Protein AF-A0A2D6U4U5-F1 (afdb_monomer_lite)

Secondary structure (DSSP, 8-state):
-HHHHHHHHHTS--HHHHHHHHHHHHHHHHHHHHHHHHHHHT--HHHHHHHHHHHHHHHHHHHHHHHHHHHHHTS------

Radius of gyration: 16.89 Å; chains: 1; bounding box: 34×16×49 Å

Structure (mmCIF, N/CA/C/O backbone):
data_AF-A0A2D6U4U5-F1
#
_entry.id   AF-A0A2D6U4U5-F1
#
loop_
_atom_site.group_PDB
_atom_site.id
_atom_site.type_symbol
_atom_site.label_atom_id
_atom_site.label_alt_id
_atom_site.label_comp_id
_atom_site.label_asym_id
_atom_site.label_entity_id
_atom_site.label_seq_id
_atom_site.pdbx_PDB_ins_code
_atom_site.Cartn_x
_atom_site.Cartn_y
_atom_site.Cartn_z
_atom_site.occupancy
_atom_site.B_iso_or_equiv
_atom_site.auth_seq_id
_atom_site.auth_comp_id
_atom_site.auth_asym_id
_atom_site.auth_atom_id
_atom_site.pdbx_PDB_model_num
ATOM 1 N N . ALA A 1 1 ? 10.575 12.325 -8.436 1.00 53.50 1 ALA A N 1
ATOM 2 C CA . ALA A 1 1 ? 10.297 11.007 -9.044 1.00 53.50 1 ALA A CA 1
ATOM 3 C C . ALA A 1 1 ? 11.558 10.444 -9.718 1.00 53.50 1 ALA A C 1
ATOM 5 O O . ALA A 1 1 ? 11.517 10.047 -10.874 1.00 53.50 1 ALA A O 1
ATOM 6 N N . GLU A 1 2 ? 12.686 10.376 -8.999 1.00 57.34 2 GLU A N 1
ATOM 7 C CA . GLU A 1 2 ? 13.979 9.977 -9.588 1.00 57.34 2 GLU A CA 1
ATOM 8 C C . GLU A 1 2 ? 14.048 8.495 -9.973 1.00 57.34 2 GLU A C 1
ATOM 10 O O . GLU A 1 2 ? 14.694 8.150 -10.954 1.00 57.34 2 GLU A O 1
ATOM 15 N N . GLY A 1 3 ? 13.359 7.605 -9.249 1.00 56.16 3 GLY A N 1
ATOM 16 C CA . GLY A 1 3 ? 13.366 6.169 -9.560 1.00 56.16 3 GLY A CA 1
ATOM 17 C C . GLY A 1 3 ? 12.701 5.830 -10.900 1.00 56.16 3 GLY A C 1
ATOM 18 O O . GLY A 1 3 ? 13.177 4.953 -11.622 1.00 56.16 3 GLY A O 1
ATOM 19 N N . LEU A 1 4 ? 11.641 6.565 -11.260 1.00 58.53 4 LEU A N 1
ATOM 20 C CA . LEU A 1 4 ? 10.957 6.418 -12.546 1.00 58.53 4 LEU A CA 1
ATOM 21 C C . LEU A 1 4 ? 11.818 6.970 -13.691 1.00 58.53 4 LEU A C 1
ATOM 23 O O . LEU A 1 4 ? 11.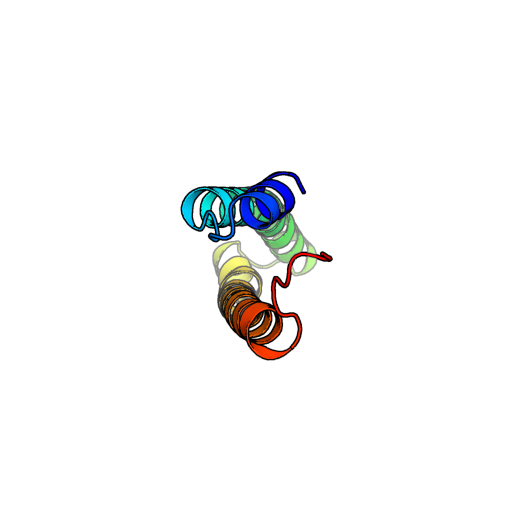936 6.316 -14.722 1.00 58.53 4 LEU A O 1
ATOM 27 N N . ASP A 1 5 ? 12.467 8.122 -13.488 1.00 58.16 5 ASP A N 1
ATOM 28 C CA . ASP A 1 5 ? 13.382 8.710 -14.475 1.00 58.16 5 ASP A CA 1
ATOM 29 C C . ASP A 1 5 ? 14.649 7.864 -14.667 1.00 58.16 5 ASP A C 1
ATOM 31 O O . ASP A 1 5 ? 15.067 7.624 -15.794 1.00 58.16 5 ASP A O 1
ATOM 35 N N . ARG A 1 6 ? 15.217 7.307 -13.591 1.00 64.50 6 ARG A N 1
ATOM 36 C CA . ARG A 1 6 ? 16.366 6.393 -13.669 1.00 64.50 6 ARG A CA 1
ATOM 37 C C . ARG A 1 6 ? 16.028 5.107 -14.422 1.00 64.50 6 ARG A C 1
ATOM 39 O O . ARG A 1 6 ? 16.807 4.665 -15.261 1.00 64.50 6 ARG A O 1
ATOM 46 N N . SER A 1 7 ? 14.858 4.530 -14.148 1.00 60.12 7 SER A N 1
ATOM 47 C CA . SER A 1 7 ? 14.356 3.352 -14.871 1.00 60.12 7 SER A CA 1
ATOM 48 C C . SER A 1 7 ? 14.094 3.661 -16.350 1.00 60.12 7 SER A C 1
ATOM 50 O O . SER A 1 7 ? 14.330 2.818 -17.213 1.00 60.12 7 SER A O 1
ATOM 52 N N . ARG A 1 8 ? 13.658 4.893 -16.653 1.00 59.94 8 ARG A N 1
ATOM 53 C CA . ARG A 1 8 ? 13.435 5.388 -18.017 1.00 59.94 8 ARG A CA 1
ATOM 54 C C . ARG A 1 8 ? 14.738 5.505 -18.811 1.00 59.94 8 ARG A C 1
ATOM 56 O O . ARG A 1 8 ? 14.768 5.084 -19.963 1.00 59.94 8 ARG A O 1
ATOM 63 N N . THR A 1 9 ? 15.811 6.014 -18.208 1.00 61.09 9 THR A N 1
ATOM 64 C CA . THR A 1 9 ? 17.124 6.138 -18.872 1.00 61.09 9 THR A CA 1
ATOM 65 C C . THR A 1 9 ? 17.824 4.786 -19.048 1.00 61.09 9 THR A C 1
ATOM 67 O O . THR A 1 9 ? 18.567 4.602 -20.005 1.00 61.09 9 THR A O 1
ATOM 70 N N . ALA A 1 10 ? 17.581 3.823 -18.152 1.00 63.59 10 ALA A N 1
ATOM 71 C CA . ALA A 1 10 ? 18.210 2.499 -18.193 1.00 63.59 10 ALA A CA 1
ATOM 72 C C . ALA A 1 10 ? 17.478 1.468 -19.077 1.00 63.59 10 ALA A C 1
ATOM 74 O O . ALA A 1 10 ? 18.005 0.379 -19.299 1.00 63.59 10 ALA A O 1
ATOM 75 N N . GLY A 1 11 ? 16.258 1.765 -19.544 1.00 60.75 11 GLY A N 1
ATOM 76 C CA . GLY A 1 11 ? 15.439 0.840 -20.343 1.00 60.75 11 GLY A CA 1
ATOM 77 C C . GLY A 1 11 ? 14.911 -0.382 -19.575 1.00 60.75 11 GLY A C 1
ATOM 78 O O . GLY A 1 11 ? 14.301 -1.266 -20.173 1.00 60.75 11 GLY A O 1
ATOM 79 N N . VAL A 1 12 ? 15.125 -0.442 -18.255 1.00 62.50 12 VAL A N 1
ATOM 80 C CA . VAL A 1 12 ? 14.688 -1.531 -17.370 1.00 62.50 12 VAL A CA 1
ATOM 81 C C . VAL A 1 12 ? 14.073 -0.929 -16.110 1.00 62.50 12 VAL A C 1
ATOM 83 O O . VAL A 1 12 ? 14.658 -0.048 -15.480 1.00 62.50 12 VAL A O 1
ATOM 86 N N . ALA A 1 13 ? 12.892 -1.418 -15.727 1.00 64.94 13 ALA A N 1
ATOM 87 C CA . ALA A 1 13 ? 12.221 -1.001 -14.501 1.00 64.94 13 ALA A CA 1
ATOM 88 C C . ALA A 1 13 ? 13.011 -1.445 -13.257 1.00 64.94 13 ALA A C 1
ATOM 90 O O . ALA A 1 13 ? 13.196 -2.644 -13.030 1.00 64.94 13 ALA A O 1
ATOM 91 N N . ASP A 1 14 ? 13.432 -0.497 -12.414 1.00 73.44 14 ASP A N 1
ATOM 92 C CA . ASP A 1 14 ? 14.030 -0.792 -11.108 1.00 73.44 14 ASP A CA 1
ATOM 93 C C . ASP A 1 14 ? 12.938 -1.122 -10.080 1.00 73.44 14 ASP A C 1
ATOM 95 O O . ASP A 1 14 ? 12.591 -0.338 -9.190 1.00 73.44 14 ASP A O 1
ATOM 99 N N . LEU A 1 15 ? 12.377 -2.324 -10.234 1.00 74.44 15 LEU A N 1
ATOM 100 C CA . LEU A 1 15 ? 11.277 -2.837 -9.418 1.00 74.44 15 LEU A CA 1
ATOM 101 C C . LEU A 1 15 ? 11.601 -2.818 -7.919 1.00 74.44 15 LEU A C 1
ATOM 103 O O . LEU A 1 15 ? 10.715 -2.557 -7.111 1.00 74.44 15 LEU A O 1
ATOM 107 N N . LYS A 1 16 ? 12.862 -3.052 -7.529 1.00 78.56 16 LYS A N 1
ATOM 108 C CA . LYS A 1 16 ? 13.264 -3.068 -6.114 1.00 78.56 16 LYS A CA 1
ATOM 109 C C . LYS A 1 16 ? 13.145 -1.681 -5.494 1.00 78.56 16 LYS A C 1
ATOM 111 O O . LYS A 1 16 ? 12.507 -1.534 -4.453 1.00 78.56 16 LYS A O 1
ATOM 116 N N . ALA A 1 17 ? 13.728 -0.668 -6.135 1.00 80.50 17 ALA A N 1
ATOM 117 C CA . ALA A 1 17 ? 13.646 0.705 -5.647 1.00 80.50 17 ALA A CA 1
ATOM 118 C C . ALA A 1 17 ? 12.196 1.215 -5.642 1.00 80.50 17 ALA A C 1
ATOM 120 O O . ALA A 1 17 ? 11.783 1.904 -4.711 1.00 80.50 17 ALA A O 1
ATOM 121 N N . GLN A 1 18 ? 11.413 0.837 -6.654 1.00 77.25 18 GLN A N 1
ATOM 122 C CA . GLN A 1 18 ? 10.019 1.241 -6.798 1.00 77.25 18 GLN A CA 1
ATOM 123 C C . GLN A 1 18 ? 9.116 0.628 -5.719 1.00 77.25 18 GLN A C 1
ATOM 125 O O . GLN A 1 18 ? 8.356 1.361 -5.092 1.00 77.25 18 GLN A O 1
ATOM 130 N N . ILE A 1 19 ? 9.263 -0.669 -5.424 1.00 81.81 19 ILE A N 1
ATOM 131 C CA . ILE A 1 19 ? 8.542 -1.335 -4.327 1.00 81.81 19 ILE A CA 1
ATOM 132 C C . ILE A 1 19 ? 8.887 -0.686 -2.983 1.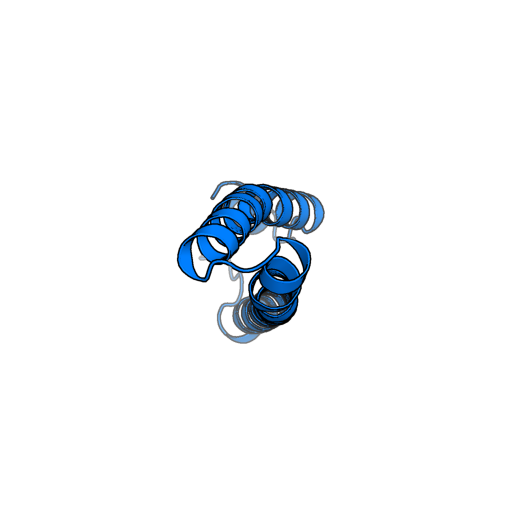00 81.81 19 ILE A C 1
ATOM 134 O O . ILE A 1 19 ? 7.985 -0.342 -2.227 1.00 81.81 19 ILE A O 1
ATOM 138 N N . VAL A 1 20 ? 10.174 -0.462 -2.692 1.00 86.25 20 VAL A N 1
ATOM 139 C CA . VAL A 1 20 ? 10.596 0.174 -1.431 1.00 86.25 20 VAL A CA 1
ATOM 140 C C . VAL A 1 20 ? 10.024 1.586 -1.309 1.00 86.25 20 VAL A C 1
ATOM 142 O O . VAL A 1 20 ? 9.480 1.943 -0.266 1.00 86.25 20 VAL A O 1
ATOM 145 N N . CYS A 1 21 ? 10.102 2.379 -2.379 1.00 85.69 21 CYS A N 1
ATOM 146 C CA . CYS A 1 21 ? 9.556 3.731 -2.414 1.00 85.69 21 CYS A CA 1
ATOM 147 C C . CYS A 1 21 ? 8.042 3.738 -2.164 1.00 85.69 21 CYS A C 1
ATOM 149 O O . CYS A 1 21 ? 7.565 4.522 -1.346 1.00 85.69 21 CYS A O 1
ATOM 151 N N . TRP A 1 22 ? 7.296 2.849 -2.818 1.00 84.88 22 TRP A N 1
ATOM 152 C CA . TRP A 1 22 ? 5.849 2.748 -2.652 1.00 84.88 22 TRP A CA 1
ATOM 153 C C . TRP A 1 22 ? 5.452 2.300 -1.253 1.00 84.88 22 TRP A C 1
ATOM 155 O O . TRP A 1 22 ? 4.606 2.942 -0.636 1.00 84.88 22 TRP A O 1
ATOM 165 N N . THR A 1 23 ? 6.097 1.267 -0.712 1.00 85.75 23 THR A N 1
ATOM 166 C CA . THR A 1 23 ? 5.821 0.801 0.650 1.00 85.75 23 THR A CA 1
ATOM 167 C C . THR A 1 23 ? 6.086 1.903 1.673 1.00 85.75 23 THR A C 1
ATOM 169 O O . THR A 1 23 ? 5.239 2.166 2.523 1.00 85.75 23 THR A O 1
ATOM 172 N N . LEU A 1 24 ? 7.219 2.605 1.566 1.00 89.50 24 LEU A N 1
ATOM 173 C CA . LEU A 1 24 ? 7.546 3.707 2.473 1.00 89.50 24 LEU A CA 1
ATOM 174 C C . LEU A 1 24 ? 6.585 4.892 2.333 1.00 89.50 24 LEU A C 1
ATOM 176 O O . LEU A 1 24 ? 6.226 5.497 3.338 1.00 89.50 24 LEU A O 1
ATOM 180 N N . ALA A 1 25 ? 6.144 5.211 1.115 1.00 88.31 25 ALA A N 1
ATOM 181 C CA . ALA A 1 25 ? 5.183 6.286 0.878 1.00 88.31 25 ALA A CA 1
ATOM 182 C C . ALA A 1 25 ? 3.780 5.961 1.421 1.00 88.31 25 ALA A C 1
ATOM 184 O O . ALA A 1 25 ? 3.060 6.867 1.835 1.00 88.31 25 ALA A O 1
ATOM 185 N N . MET A 1 26 ? 3.396 4.683 1.443 1.00 89.06 26 MET A N 1
ATOM 186 C CA . MET A 1 26 ? 2.097 4.232 1.948 1.00 89.06 26 MET A CA 1
ATOM 187 C C . MET A 1 26 ? 2.010 4.228 3.481 1.00 89.06 26 MET A C 1
ATOM 189 O O . MET A 1 26 ? 0.940 4.488 4.029 1.00 89.06 26 MET A O 1
ATOM 193 N N . LEU A 1 27 ? 3.117 3.971 4.187 1.00 90.69 27 LEU A N 1
ATOM 194 C CA . LEU A 1 27 ? 3.123 3.843 5.652 1.00 90.69 27 LEU A CA 1
ATOM 195 C C . LEU A 1 27 ? 2.524 5.061 6.388 1.00 90.69 27 LEU A C 1
ATOM 197 O O . LEU A 1 27 ? 1.629 4.852 7.208 1.00 90.69 27 LEU A O 1
ATOM 201 N N . PRO A 1 28 ? 2.918 6.322 6.109 1.00 93.38 28 PRO A N 1
ATOM 202 C CA . PRO A 1 28 ? 2.315 7.480 6.770 1.00 93.38 28 PRO A CA 1
ATOM 203 C C . PRO A 1 28 ? 0.816 7.607 6.495 1.00 93.38 28 PRO A C 1
ATOM 205 O O . PRO A 1 28 ? 0.059 7.963 7.394 1.00 93.38 28 PRO A O 1
ATOM 208 N N . VAL A 1 29 ? 0.383 7.291 5.269 1.00 93.06 29 VAL A N 1
ATOM 209 C CA . VAL A 1 29 ? -1.024 7.377 4.857 1.00 93.06 29 VAL A CA 1
ATOM 210 C C . VAL A 1 29 ? -1.868 6.378 5.641 1.00 93.06 29 VAL A C 1
ATOM 212 O O . VAL A 1 29 ? -2.893 6.763 6.196 1.00 93.06 29 VAL A O 1
ATOM 215 N N . TYR A 1 30 ? -1.418 5.126 5.753 1.00 94.19 30 TYR A N 1
ATOM 216 C CA . TYR A 1 30 ? -2.141 4.106 6.509 1.00 94.19 30 TYR A CA 1
ATOM 217 C C . TYR A 1 30 ? -2.138 4.374 8.010 1.00 94.19 30 TYR A C 1
ATOM 219 O O . TYR A 1 30 ? -3.179 4.237 8.644 1.00 94.19 30 TYR A O 1
ATOM 227 N N . LEU A 1 31 ? -1.013 4.804 8.585 1.00 93.88 31 LEU A N 1
ATOM 228 C CA . LEU A 1 31 ? -0.929 5.084 10.020 1.00 93.88 31 LEU A CA 1
ATOM 229 C C . LEU A 1 31 ? -1.824 6.263 10.421 1.00 93.88 31 LEU A C 1
ATOM 231 O O . LEU A 1 31 ? -2.642 6.137 11.330 1.00 93.88 31 LEU A O 1
ATOM 235 N N . ILE A 1 32 ? -1.704 7.394 9.720 1.00 96.62 32 ILE A N 1
ATOM 236 C CA . ILE A 1 32 ? -2.490 8.596 10.022 1.00 96.62 32 ILE A CA 1
ATOM 237 C C . ILE A 1 32 ? -3.958 8.375 9.649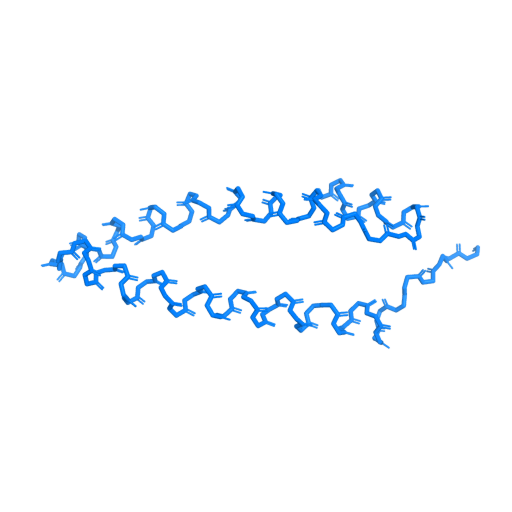 1.00 96.62 32 ILE A C 1
ATOM 239 O O . ILE A 1 32 ? -4.841 8.733 10.422 1.00 96.62 32 ILE A O 1
ATOM 243 N N . GLY A 1 33 ? -4.228 7.751 8.500 1.00 95.38 33 GLY A N 1
ATOM 244 C CA . GLY A 1 33 ? -5.584 7.477 8.030 1.00 95.38 33 GLY A CA 1
ATOM 245 C C . GLY A 1 33 ? -6.352 6.530 8.947 1.00 95.38 33 GLY A C 1
ATOM 246 O O . GLY A 1 33 ? -7.502 6.808 9.269 1.00 95.38 33 GLY A O 1
ATOM 247 N N . THR A 1 34 ? -5.714 5.458 9.428 1.00 96.19 34 THR A N 1
ATOM 248 C CA . THR A 1 34 ? -6.350 4.509 10.360 1.00 96.19 34 THR A CA 1
ATOM 249 C C . THR A 1 34 ? -6.618 5.164 11.709 1.00 96.19 34 THR A C 1
ATOM 251 O O . THR A 1 34 ? -7.721 5.038 12.234 1.00 96.19 34 THR A O 1
ATOM 254 N N . ALA A 1 35 ? -5.653 5.924 12.242 1.00 96.38 35 ALA A N 1
ATOM 255 C CA . ALA A 1 35 ? -5.841 6.644 13.498 1.00 96.38 35 ALA A CA 1
ATOM 256 C C . ALA A 1 35 ? -6.961 7.690 13.398 1.00 96.38 35 ALA A C 1
ATOM 258 O O . ALA A 1 35 ? -7.808 7.784 14.283 1.00 96.38 35 ALA A O 1
ATOM 259 N N . TRP A 1 36 ? -7.000 8.434 12.291 1.00 97.50 36 TRP A N 1
ATOM 260 C CA . TRP A 1 36 ? -8.063 9.392 12.006 1.00 97.50 36 TRP A CA 1
ATOM 261 C C . TRP A 1 36 ? -9.431 8.718 11.890 1.00 97.50 36 TRP A C 1
ATOM 263 O O . TRP A 1 36 ? -10.412 9.235 12.420 1.00 97.50 36 TRP A O 1
ATOM 273 N N . LEU A 1 37 ? -9.512 7.575 11.204 1.00 96.56 37 LEU A N 1
ATOM 274 C CA . LEU A 1 37 ? -10.756 6.835 11.015 1.00 96.56 37 LEU A CA 1
ATOM 275 C C . LEU A 1 37 ? -11.294 6.297 12.346 1.00 96.56 37 LEU A C 1
ATOM 277 O O . LEU A 1 37 ? -12.482 6.460 12.623 1.00 96.56 37 LEU A O 1
ATOM 281 N N . ALA A 1 38 ? -10.418 5.716 13.172 1.00 97.31 38 ALA A N 1
ATOM 282 C CA . ALA A 1 38 ? -10.753 5.244 14.512 1.00 97.31 38 ALA A CA 1
ATOM 283 C C . ALA A 1 38 ? -11.331 6.375 15.375 1.00 97.31 38 ALA A C 1
ATOM 285 O O . ALA A 1 38 ? -12.428 6.236 15.911 1.00 97.31 38 ALA A O 1
ATOM 286 N N . GLU A 1 39 ? -10.646 7.522 15.425 1.00 96.81 39 GLU A N 1
ATOM 287 C CA . GLU A 1 39 ? -11.094 8.694 16.187 1.00 96.81 39 GLU A CA 1
ATOM 288 C C . GLU A 1 39 ? -12.414 9.263 15.642 1.00 96.81 39 GLU A C 1
ATOM 290 O O . GLU A 1 39 ? -13.345 9.533 16.396 1.00 96.81 39 GLU A O 1
ATOM 295 N N . SER A 1 40 ? -12.531 9.403 14.319 1.00 97.00 40 SER A N 1
ATOM 296 C CA . SER A 1 40 ? -13.688 10.046 13.678 1.00 97.00 40 SER A CA 1
ATOM 297 C C . SER A 1 40 ? -14.977 9.240 13.815 1.00 97.00 40 SER A C 1
ATOM 299 O O . SER A 1 40 ? -16.055 9.822 13.929 1.00 97.00 40 SER A O 1
ATOM 301 N N . TYR A 1 41 ? -14.880 7.911 13.774 1.00 96.00 41 TYR A N 1
ATOM 302 C CA . TYR A 1 41 ? -16.032 7.016 13.888 1.00 96.00 41 TYR A CA 1
ATOM 303 C C . TYR A 1 41 ? -16.202 6.430 15.296 1.00 96.00 41 TYR A C 1
ATOM 305 O O . TYR A 1 41 ? -17.177 5.718 15.534 1.00 96.00 41 TYR A O 1
ATOM 313 N N . GLY A 1 42 ? -15.293 6.736 16.230 1.00 95.88 42 GLY A N 1
ATOM 314 C CA . GLY A 1 42 ? -15.316 6.213 17.598 1.00 95.88 42 GLY A CA 1
ATOM 315 C C . GLY A 1 42 ? -15.188 4.689 17.665 1.00 95.88 42 GLY A C 1
ATOM 316 O O . GLY A 1 42 ? -15.765 4.063 18.553 1.00 95.88 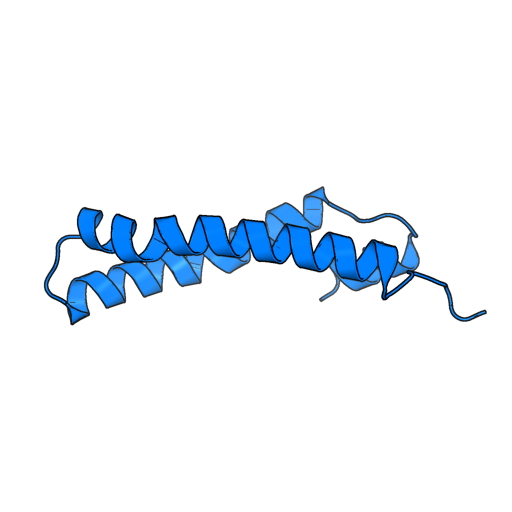42 GLY A O 1
ATOM 317 N N . VAL A 1 43 ? -14.489 4.090 16.698 1.00 96.00 43 VAL A N 1
ATOM 318 C CA . VAL A 1 43 ? -14.298 2.637 16.585 1.00 96.00 43 VAL A CA 1
ATOM 319 C C . VAL A 1 43 ? -12.909 2.246 17.078 1.00 96.00 43 VAL A C 1
ATOM 321 O O . VAL A 1 43 ? -12.006 3.080 17.156 1.00 96.00 43 VAL A O 1
ATOM 324 N N . ASP A 1 44 ? -12.721 0.972 17.416 1.00 95.44 44 ASP A N 1
ATOM 325 C CA . ASP A 1 44 ? -11.393 0.490 17.782 1.00 95.44 44 ASP A CA 1
ATOM 326 C C . ASP A 1 44 ? -10.428 0.476 16.576 1.00 95.44 44 ASP A C 1
ATOM 328 O O . ASP A 1 44 ? -10.816 0.576 15.407 1.00 95.44 44 ASP A O 1
ATOM 332 N N . MET A 1 45 ? -9.132 0.357 16.870 1.00 93.38 45 MET A N 1
ATOM 333 C CA . MET A 1 45 ? -8.087 0.353 15.843 1.00 93.38 45 MET A CA 1
ATOM 334 C C . MET A 1 45 ? -8.123 -0.891 14.945 1.00 93.38 45 MET A C 1
ATOM 336 O O . MET A 1 45 ? -7.640 -0.817 13.818 1.00 93.38 45 MET A O 1
ATOM 340 N N . ALA A 1 46 ? -8.671 -2.018 15.410 1.00 94.94 46 ALA A N 1
ATOM 341 C CA . ALA A 1 46 ? -8.763 -3.240 14.612 1.00 94.94 46 ALA A CA 1
ATOM 342 C C . ALA A 1 46 ? -9.843 -3.093 13.530 1.00 94.94 46 ALA A C 1
ATOM 344 O O . ALA A 1 46 ? -9.578 -3.311 12.353 1.00 94.94 46 ALA A O 1
ATOM 345 N N . GLN A 1 47 ? -11.017 -2.594 13.902 1.00 95.50 47 GLN A N 1
ATOM 346 C CA . GLN A 1 47 ? -12.109 -2.296 12.987 1.00 95.50 47 GLN A CA 1
ATOM 347 C C . GLN A 1 47 ? -11.741 -1.161 12.020 1.00 95.50 47 GLN A C 1
ATOM 349 O O . GLN A 1 47 ? -12.028 -1.239 10.826 1.00 95.50 47 GLN A O 1
ATOM 354 N N . ALA A 1 48 ? -11.050 -0.118 12.496 1.00 95.94 48 ALA A N 1
ATOM 355 C CA . ALA A 1 48 ? -10.535 0.932 11.618 1.00 95.94 48 ALA A CA 1
ATOM 356 C C . ALA A 1 48 ? -9.509 0.394 10.605 1.00 95.94 48 ALA A C 1
ATOM 358 O O . ALA A 1 48 ? -9.468 0.857 9.464 1.00 95.94 48 ALA A O 1
ATOM 359 N N . PHE A 1 49 ? -8.696 -0.591 10.995 1.00 94.88 49 PHE A N 1
ATOM 360 C CA . PHE A 1 49 ? -7.756 -1.254 10.096 1.00 94.88 49 PHE A CA 1
ATOM 361 C C . PHE A 1 49 ? -8.478 -2.086 9.027 1.00 94.88 49 PHE A C 1
ATOM 363 O O . PHE A 1 49 ? -8.138 -1.975 7.851 1.00 94.88 49 PHE A O 1
ATOM 370 N N . GLU A 1 50 ? -9.505 -2.851 9.401 1.00 95.81 50 GLU A N 1
ATOM 371 C CA . GLU A 1 50 ? -10.322 -3.630 8.457 1.00 95.81 50 GLU A CA 1
ATOM 372 C C . GLU A 1 50 ? -11.031 -2.732 7.432 1.00 95.81 50 GLU A C 1
ATOM 374 O O . GLU A 1 50 ? -11.107 -3.055 6.249 1.00 95.81 50 GLU A O 1
ATOM 379 N N . TRP A 1 51 ? -11.534 -1.570 7.856 1.00 94.19 51 TRP A N 1
ATOM 380 C CA . TRP A 1 51 ? -12.255 -0.649 6.969 1.00 94.19 51 TRP A CA 1
ATOM 381 C C . TRP A 1 51 ? -11.334 0.233 6.133 1.00 94.19 51 TRP A C 1
ATOM 383 O O . TRP A 1 51 ? -11.663 0.587 5.001 1.00 94.19 51 TRP A O 1
ATOM 393 N N . GLY A 1 52 ? -10.210 0.640 6.715 1.00 91.25 52 GLY A N 1
ATOM 394 C CA . GLY A 1 52 ? -9.232 1.502 6.079 1.00 91.25 52 GLY A CA 1
ATOM 395 C C . GLY A 1 52 ? -8.214 0.683 5.303 1.00 91.25 52 GLY A C 1
ATOM 396 O O . GLY A 1 52 ? -8.166 0.720 4.083 1.00 91.25 52 GLY A O 1
ATOM 397 N N . VAL A 1 53 ? -7.367 -0.066 5.990 1.00 93.75 53 VAL A N 1
ATOM 398 C CA . VAL A 1 53 ? -6.147 -0.616 5.396 1.00 93.75 53 VAL A CA 1
ATOM 399 C C . VAL A 1 53 ? -6.428 -1.752 4.414 1.00 93.75 53 VAL A C 1
ATOM 401 O O . VAL A 1 53 ? -5.919 -1.714 3.295 1.00 93.75 53 VAL A O 1
ATOM 404 N N . GLU A 1 54 ? -7.244 -2.741 4.778 1.00 92.81 54 GLU A N 1
ATOM 405 C CA . GLU A 1 54 ? -7.462 -3.929 3.937 1.00 92.81 54 GLU A CA 1
ATOM 406 C C . GLU A 1 54 ? -8.004 -3.624 2.526 1.00 92.81 54 GLU A C 1
ATOM 408 O O . GLU A 1 54 ? -7.379 -4.050 1.544 1.00 92.81 54 GLU A O 1
ATOM 413 N N . PRO A 1 55 ? -9.104 -2.861 2.355 1.00 93.38 55 PRO A N 1
ATOM 414 C CA . PRO A 1 55 ? -9.616 -2.556 1.023 1.00 93.38 55 PRO A CA 1
ATOM 415 C C . PRO A 1 55 ? -8.670 -1.649 0.227 1.00 93.38 55 PRO A C 1
ATOM 417 O O . PRO A 1 55 ? -8.543 -1.817 -0.990 1.00 93.38 55 PRO A O 1
ATOM 420 N N . PHE A 1 56 ? -7.972 -0.714 0.885 1.00 93.06 56 PHE A N 1
ATOM 421 C CA . PHE A 1 56 ? -7.001 0.150 0.212 1.00 93.06 56 PHE A CA 1
ATOM 422 C C . PHE A 1 56 ? -5.774 -0.629 -0.273 1.00 93.06 56 PHE A C 1
ATOM 424 O O . PHE A 1 56 ? -5.329 -0.375 -1.389 1.00 93.06 56 PHE A O 1
ATOM 431 N N . LEU A 1 57 ? -5.286 -1.629 0.470 1.00 91.38 57 LEU A N 1
ATOM 432 C CA . LEU A 1 57 ? -4.186 -2.490 0.020 1.00 91.38 57 LEU A CA 1
ATOM 433 C C . LEU A 1 57 ? -4.545 -3.259 -1.257 1.00 91.38 57 LEU A C 1
ATOM 435 O O . LEU A 1 57 ? -3.749 -3.309 -2.200 1.00 91.38 57 LEU A O 1
ATOM 439 N N . ILE A 1 58 ? -5.754 -3.827 -1.317 1.00 93.44 58 ILE A N 1
ATOM 440 C CA . ILE A 1 58 ? -6.256 -4.518 -2.516 1.00 93.44 58 ILE A CA 1
ATOM 441 C C . ILE A 1 58 ? -6.317 -3.542 -3.694 1.00 93.44 58 ILE A C 1
ATOM 443 O O . ILE A 1 58 ? -5.890 -3.857 -4.809 1.00 93.44 58 ILE A O 1
ATOM 447 N N . TRP A 1 59 ? -6.831 -2.339 -3.448 1.00 92.25 59 TRP A N 1
ATOM 448 C CA . TRP A 1 59 ? -6.964 -1.322 -4.479 1.00 92.25 59 TRP A CA 1
ATOM 449 C C . TRP A 1 59 ? -5.614 -0.781 -4.963 1.00 92.25 59 TRP A C 1
ATOM 451 O O . TRP A 1 59 ? -5.422 -0.590 -6.163 1.00 92.25 59 TRP A O 1
ATOM 461 N N . ASP A 1 60 ? -4.651 -0.580 -4.071 1.00 90.81 60 ASP A N 1
ATOM 462 C CA . ASP A 1 60 ? -3.304 -0.139 -4.424 1.00 90.81 60 ASP A CA 1
ATOM 463 C C . ASP A 1 60 ? -2.568 -1.202 -5.246 1.00 90.81 60 ASP A C 1
ATOM 465 O O . ASP A 1 60 ? -1.919 -0.867 -6.240 1.00 90.81 60 ASP A O 1
ATOM 469 N N . PHE A 1 61 ? -2.758 -2.488 -4.935 1.00 89.25 61 PHE A N 1
ATOM 470 C CA . PHE A 1 61 ? -2.274 -3.571 -5.788 1.00 89.25 61 PHE A CA 1
ATOM 471 C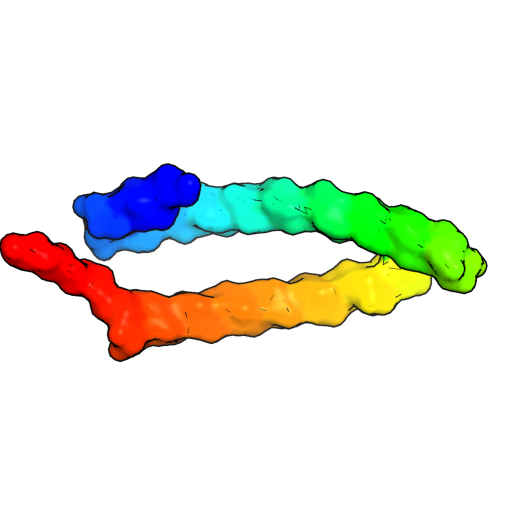 C . PHE A 1 61 ? -2.902 -3.519 -7.189 1.00 89.25 61 PHE A C 1
ATOM 473 O O . PHE A 1 61 ? -2.188 -3.583 -8.194 1.00 89.25 61 PHE A O 1
ATOM 480 N N . ALA A 1 62 ? -4.222 -3.330 -7.277 1.00 91.69 62 ALA A N 1
ATOM 481 C CA . ALA A 1 62 ? -4.910 -3.193 -8.558 1.00 91.69 62 ALA A CA 1
ATOM 482 C C . ALA A 1 62 ? -4.379 -1.998 -9.370 1.00 91.69 62 ALA A C 1
ATOM 484 O O . ALA A 1 62 ? -4.103 -2.145 -10.561 1.00 91.69 62 ALA A O 1
ATOM 485 N N . LYS A 1 63 ? -4.149 -0.837 -8.737 1.00 87.69 63 LYS A N 1
ATOM 486 C CA . LYS A 1 63 ? -3.533 0.331 -9.391 1.00 87.69 63 LYS A CA 1
ATOM 487 C C . LYS A 1 63 ? -2.149 0.012 -9.938 1.00 87.69 63 LYS A C 1
ATOM 489 O O . LYS A 1 63 ? -1.851 0.415 -11.056 1.00 87.69 63 LYS A O 1
ATOM 494 N N . ILE A 1 64 ? -1.310 -0.702 -9.187 1.00 84.94 64 ILE A N 1
ATOM 495 C CA . ILE A 1 64 ? 0.033 -1.088 -9.641 1.00 84.94 64 ILE A CA 1
ATOM 496 C C . ILE A 1 64 ? -0.056 -1.959 -10.898 1.00 84.94 64 ILE A C 1
ATOM 498 O O . ILE A 1 64 ? 0.651 -1.696 -11.871 1.00 84.94 64 ILE A O 1
ATOM 502 N N . VAL A 1 65 ? -0.952 -2.951 -10.910 1.00 86.44 65 VAL A N 1
ATOM 503 C CA . VAL A 1 65 ? -1.177 -3.820 -12.077 1.00 86.44 65 VAL A CA 1
ATOM 504 C C . VAL A 1 65 ? -1.678 -3.012 -13.274 1.00 86.44 65 VAL A C 1
ATOM 506 O O . VAL A 1 65 ? -1.131 -3.134 -14.369 1.00 86.44 65 VAL A O 1
ATOM 509 N N . VAL A 1 66 ? -2.679 -2.152 -13.071 1.00 89.44 66 VAL A N 1
ATOM 510 C CA . VAL A 1 66 ? -3.215 -1.281 -14.126 1.00 89.44 66 VAL A CA 1
ATOM 511 C C . VAL A 1 66 ? -2.119 -0.375 -14.678 1.00 89.44 66 VAL A C 1
ATOM 513 O O . VAL A 1 66 ? -1.932 -0.316 -15.890 1.00 89.44 66 VAL A O 1
ATOM 516 N N . MET A 1 67 ? -1.344 0.277 -13.810 1.00 84.12 67 MET A N 1
ATOM 517 C CA . MET A 1 67 ? -0.242 1.141 -14.226 1.00 84.12 67 MET A CA 1
ATOM 518 C C . MET A 1 67 ? 0.819 0.366 -15.003 1.00 84.12 67 MET A C 1
ATOM 520 O O . MET A 1 67 ? 1.270 0.860 -16.030 1.00 84.12 67 MET A O 1
ATOM 524 N N . ALA A 1 68 ? 1.174 -0.852 -14.585 1.00 78.69 68 ALA A N 1
ATOM 525 C CA . ALA A 1 68 ? 2.114 -1.701 -15.313 1.00 78.69 68 ALA A CA 1
ATOM 526 C C . ALA A 1 68 ? 1.596 -2.083 -16.711 1.00 78.69 68 ALA A C 1
ATOM 528 O O . ALA A 1 68 ? 2.356 -2.091 -17.678 1.00 78.69 68 ALA A O 1
ATOM 529 N N . LEU A 1 69 ? 0.300 -2.369 -16.860 1.00 81.56 69 LEU A N 1
ATOM 530 C CA . LEU A 1 69 ? -0.301 -2.644 -18.169 1.00 81.56 69 LEU A CA 1
ATOM 531 C C . LEU A 1 69 ? -0.307 -1.396 -19.059 1.00 81.56 69 LEU A C 1
ATOM 533 O O . LEU A 1 69 ? 0.069 -1.468 -20.229 1.00 81.56 69 LEU A O 1
ATOM 537 N N . VAL A 1 70 ? -0.681 -0.241 -18.507 1.00 83.06 70 VAL A N 1
ATOM 538 C CA . VAL A 1 70 ? -0.699 1.036 -19.234 1.00 83.06 70 VAL A CA 1
ATOM 539 C C . VAL A 1 70 ? 0.708 1.403 -19.714 1.00 83.06 70 VAL A C 1
ATOM 541 O O . VAL A 1 70 ? 0.885 1.703 -20.894 1.00 83.06 70 VAL A O 1
ATOM 544 N N . THR A 1 71 ? 1.725 1.314 -18.854 1.00 73.50 71 THR A N 1
ATOM 545 C CA . THR A 1 71 ? 3.114 1.660 -19.207 1.00 73.50 71 THR A CA 1
ATOM 546 C C . THR A 1 71 ? 3.814 0.626 -20.087 1.00 73.50 71 THR A C 1
ATOM 548 O O . THR A 1 71 ? 4.850 0.923 -20.666 1.00 73.50 71 THR A O 1
ATOM 551 N N . THR A 1 72 ? 3.277 -0.587 -20.228 1.00 69.94 72 THR A N 1
ATOM 552 C CA . THR A 1 72 ? 3.844 -1.596 -21.144 1.00 69.94 72 THR A CA 1
ATOM 553 C C . THR A 1 72 ? 3.121 -1.672 -22.485 1.00 69.94 72 THR A C 1
ATOM 555 O O . THR A 1 72 ? 3.717 -2.123 -23.463 1.00 69.94 72 THR A O 1
ATOM 558 N N . LYS A 1 73 ? 1.847 -1.260 -22.560 1.00 68.38 73 LYS A N 1
ATOM 559 C CA . LYS A 1 73 ? 1.015 -1.399 -23.770 1.00 68.38 73 LYS A CA 1
ATOM 560 C C . LYS A 1 73 ? 0.594 -0.085 -24.417 1.00 68.38 73 LYS A C 1
ATOM 562 O O . LYS A 1 73 ? 0.504 -0.040 -25.638 1.00 68.38 73 LYS A O 1
ATOM 567 N N . LEU A 1 74 ? 0.304 0.951 -23.630 1.00 68.69 74 LEU A N 1
ATOM 568 C CA . LEU A 1 74 ? -0.213 2.232 -24.132 1.00 68.69 74 LEU A CA 1
ATOM 569 C C . LEU A 1 74 ? 0.868 3.307 -24.171 1.00 68.69 74 LEU A C 1
ATOM 571 O O . LEU A 1 74 ? 0.912 4.112 -25.095 1.00 68.69 74 LEU A O 1
ATOM 575 N N . TRP A 1 75 ? 1.752 3.297 -23.181 1.00 64.75 75 TRP A N 1
ATOM 576 C CA . TRP A 1 75 ? 2.859 4.232 -23.071 1.00 64.75 75 TRP A CA 1
ATOM 577 C C . TRP A 1 75 ? 4.171 3.470 -23.215 1.00 64.75 75 TRP A C 1
ATOM 579 O O . TRP A 1 75 ? 4.848 3.206 -22.229 1.00 64.75 75 TRP A O 1
ATOM 589 N N . SER A 1 76 ? 4.503 3.055 -24.442 1.00 54.28 76 SER A N 1
ATOM 590 C CA . SER A 1 76 ? 5.804 2.435 -24.715 1.00 54.28 76 SER A CA 1
ATOM 591 C C . SER A 1 76 ? 6.913 3.361 -24.210 1.00 54.28 76 SER A C 1
ATOM 593 O O . SER A 1 76 ? 6.917 4.549 -24.537 1.00 54.28 76 SER A O 1
ATOM 595 N N . TYR A 1 77 ? 7.866 2.823 -23.445 1.00 54.88 77 TYR A N 1
ATOM 596 C CA . TYR A 1 77 ? 9.141 3.469 -23.112 1.00 54.88 77 TYR A CA 1
ATOM 597 C C . TYR A 1 77 ? 10.022 3.618 -24.374 1.00 54.88 77 TYR A C 1
ATOM 599 O O . TYR A 1 77 ? 11.201 3.274 -24.368 1.00 54.88 77 TYR A O 1
ATOM 607 N N . SER A 1 78 ? 9.457 4.088 -25.489 1.00 51.62 78 SER A N 1
ATOM 608 C CA . SER A 1 78 ? 10.238 4.481 -26.652 1.00 51.62 78 SER A CA 1
ATOM 609 C C . SER A 1 78 ? 11.058 5.693 -26.244 1.00 51.62 78 SER A C 1
ATOM 611 O O . SER A 1 78 ? 10.507 6.724 -25.853 1.00 51.62 78 SER A O 1
ATOM 613 N N . GLN A 1 79 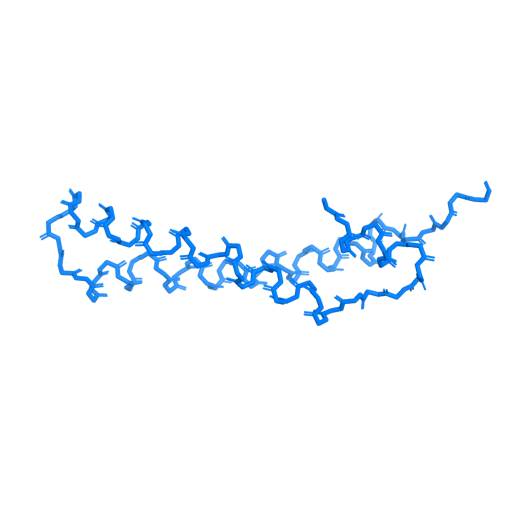? 12.379 5.554 -26.318 1.00 51.00 79 GLN A N 1
ATOM 614 C CA . GLN A 1 79 ? 13.268 6.704 -26.400 1.00 51.00 79 GLN A CA 1
ATOM 615 C C . GLN A 1 79 ? 12.742 7.575 -27.553 1.00 51.00 79 GLN A C 1
ATOM 617 O O . GLN A 1 79 ? 12.423 7.052 -28.624 1.00 51.00 79 GLN A O 1
ATOM 622 N N . LEU A 1 80 ? 12.559 8.872 -27.306 1.00 48.31 80 LEU A N 1
ATOM 623 C CA . LEU A 1 80 ? 12.572 9.832 -28.405 1.00 48.31 80 LEU A CA 1
ATOM 624 C C . LEU A 1 80 ? 13.976 9.713 -29.009 1.00 48.31 80 LEU A C 1
ATOM 626 O O . LEU A 1 80 ? 14.943 9.931 -28.277 1.00 48.31 80 LEU A O 1
ATOM 630 N N . GLU A 1 81 ? 14.064 9.259 -30.263 1.00 41.97 81 GLU A N 1
ATOM 631 C CA . GLU A 1 81 ? 15.282 9.389 -31.081 1.00 41.97 81 GLU A CA 1
ATOM 632 C C . GLU A 1 81 ? 15.786 10.838 -31.091 1.00 41.97 81 GLU A C 1
ATOM 634 O O . GLU A 1 81 ? 14.938 11.765 -31.128 1.00 41.97 81 GLU A O 1
#

pLDDT: mean 81.18, std 15.5, range [41.97, 97.5]

Foldseek 3Di:
DVQVVVCLVVVHRPVVVVVVVVVVVCVVVLVVQLVCQCVVVVHDSVVSCVVRVVVVVVVVVVVVVVVVCCCVPVNDSDDPD

Sequence (81 aa):
AEGLDRSRTAGVADLKAQIVCWTLAMLPVYLIGTAWLAESYGVDMAQAFEWGVEPFLIWDFAKIVVMALVTTKLWSYSQLE